Protein AF-A0A2W2C0E3-F1 (afdb_monomer)

Solvent-accessible surface area (backbone atoms only — not comparable to full-atom values): 9451 Å² total; per-residue (Å²): 137,87,87,88,80,86,78,85,62,72,45,101,83,65,35,34,74,57,96,90,38,82,44,71,85,77,88,80,90,72,84,74,60,45,78,47,76,51,66,56,79,19,70,86,43,96,85,51,56,68,39,51,36,39,38,40,39,53,88,73,77,75,36,43,37,37,38,48,48,98,83,74,48,57,26,30,22,58,67,82,50,73,83,38,60,43,63,57,57,47,44,74,71,72,45,49,73,68,57,53,47,62,75,77,46,88,86,83,62,73,48,81,54,96,95,38,84,44,67,75,85,58,71,76,76,53,65,94,53,71,40,92,52,65,46,62,57,96,93,40,77,78,40,69,53,94

Organism: NCBI:txid2070366

Foldseek 3Di:
DDDDDDDFDADPVQWTQDPNDTDHDDDDDDDDFDKDKDWPCQPPDPVSDIKIKIWGGHPDDWIKIWIADPVRFIWIDINPDDIDGPVVVVVVVVDDPVNVCVVPDDDWDWDQDPNDTDTDDDPVVCVPPQACAFDDDPPDTPDHRD

Secondary structure (DSSP, 8-state):
-----PPPPPPTTS-EEETTEEE-PPPP--PPSEEEEEE-TT-SSTT-PPPEEEEEE-SSS--EEEEE-TTS-EEEEETT-S-EETHHHHHHTT--HHHHHHHH-----EEEETTEEEE---GGGGTTS--SS-EEETTEEEE---

pLDDT: mean 92.51, std 5.54, range [74.38, 98.12]

Structure (mmCIF, N/CA/C/O backbone):
data_AF-A0A2W2C0E3-F1
#
_entry.id   AF-A0A2W2C0E3-F1
#
loop_
_atom_site.group_PDB
_atom_site.id
_atom_site.type_symbol
_atom_site.label_atom_id
_atom_site.label_alt_id
_atom_site.label_comp_id
_atom_site.label_asym_id
_atom_site.label_entity_id
_atom_site.label_seq_id
_atom_site.pdbx_PDB_ins_code
_atom_site.Cartn_x
_atom_site.Cartn_y
_atom_site.Cartn_z
_atom_site.occupancy
_atom_site.B_iso_or_equiv
_atom_site.auth_seq_id
_atom_site.auth_comp_id
_atom_site.auth_asym_id
_atom_site.auth_atom_id
_atom_site.pdbx_PDB_model_num
ATOM 1 N N . GLU A 1 1 ? 6.233 16.367 -44.632 1.00 75.00 1 GLU A N 1
ATOM 2 C CA . GLU A 1 1 ? 6.357 15.297 -43.619 1.00 75.00 1 GLU A CA 1
ATOM 3 C C . GLU A 1 1 ? 7.205 15.799 -42.463 1.00 75.00 1 GLU A C 1
ATOM 5 O O . GLU A 1 1 ? 8.050 16.660 -42.686 1.00 75.00 1 GLU A O 1
ATOM 10 N N . VAL A 1 2 ? 6.949 15.328 -41.242 1.00 90.19 2 VAL A N 1
ATOM 11 C CA 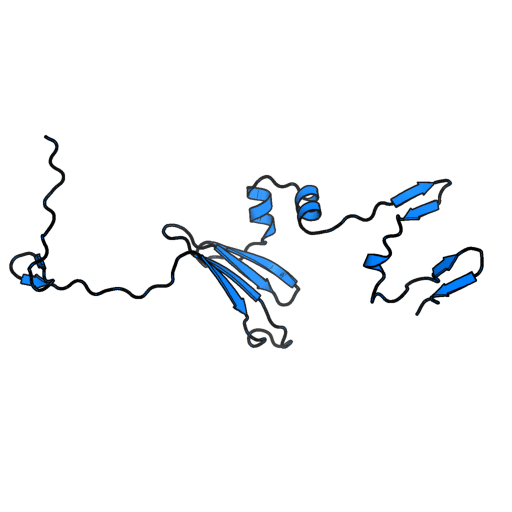. VAL A 1 2 ? 7.728 15.708 -40.054 1.00 90.19 2 VAL A CA 1
ATOM 12 C C . VAL A 1 2 ? 8.763 14.618 -39.793 1.00 90.19 2 VAL A C 1
ATOM 14 O O . VAL A 1 2 ? 8.398 13.463 -39.594 1.00 90.19 2 VAL A O 1
ATOM 17 N N . TYR A 1 3 ? 10.045 14.984 -39.806 1.00 94.44 3 TYR A N 1
ATOM 18 C CA . TYR A 1 3 ? 11.155 14.073 -39.523 1.00 94.44 3 TYR A CA 1
ATOM 19 C C . TYR A 1 3 ? 11.397 13.959 -38.010 1.00 94.44 3 TYR A C 1
ATOM 21 O O . TYR A 1 3 ? 11.528 14.976 -37.332 1.00 94.44 3 TYR A O 1
ATOM 29 N N . MET A 1 4 ? 11.471 12.726 -37.494 1.00 95.06 4 MET A N 1
ATOM 30 C CA . MET A 1 4 ? 11.638 12.417 -36.060 1.00 95.06 4 MET A CA 1
ATOM 31 C C . MET A 1 4 ? 12.983 11.745 -35.722 1.00 95.06 4 MET A C 1
ATOM 33 O O . MET A 1 4 ? 13.223 11.419 -34.561 1.00 95.06 4 MET A O 1
ATOM 37 N N . GLY A 1 5 ? 13.861 11.542 -36.710 1.00 94.44 5 GLY A N 1
ATOM 38 C CA . GLY A 1 5 ? 15.107 10.784 -36.556 1.00 94.44 5 GLY A CA 1
ATOM 39 C C . GLY A 1 5 ? 15.077 9.410 -37.231 1.00 94.44 5 GLY A C 1
ATOM 40 O O . GLY A 1 5 ? 14.052 8.983 -37.763 1.00 94.44 5 GLY A O 1
ATOM 41 N N . GLU A 1 6 ? 16.216 8.720 -37.184 1.00 93.25 6 GLU A N 1
ATOM 42 C CA . GLU A 1 6 ? 16.391 7.359 -37.700 1.00 93.25 6 GLU A CA 1
ATOM 43 C C . GLU A 1 6 ? 16.357 6.331 -36.562 1.00 93.25 6 GLU A C 1
ATOM 45 O O . GLU A 1 6 ? 16.939 6.539 -35.494 1.00 93.25 6 GLU A O 1
ATOM 50 N N . ILE A 1 7 ? 15.687 5.202 -36.797 1.00 95.12 7 ILE A N 1
ATOM 51 C CA . ILE A 1 7 ? 15.639 4.066 -35.871 1.00 95.12 7 ILE A CA 1
ATOM 52 C C . ILE A 1 7 ? 16.574 2.978 -36.417 1.00 95.12 7 ILE A C 1
ATOM 54 O O . ILE A 1 7 ? 16.330 2.496 -37.525 1.00 95.12 7 ILE A O 1
ATOM 58 N N . PRO A 1 8 ? 17.617 2.558 -35.672 1.00 94.75 8 PRO A N 1
ATOM 59 C CA . PRO A 1 8 ? 18.465 1.446 -36.083 1.00 94.75 8 PRO A CA 1
ATOM 60 C C . PRO A 1 8 ? 17.638 0.171 -36.259 1.00 94.75 8 PRO A C 1
ATOM 62 O O . PRO A 1 8 ? 16.922 -0.244 -35.345 1.00 94.75 8 PRO A O 1
ATOM 65 N N . LEU A 1 9 ? 17.748 -0.455 -37.427 1.00 96.00 9 LEU A N 1
ATOM 66 C CA . LEU A 1 9 ? 17.065 -1.711 -37.716 1.00 96.00 9 LEU A CA 1
ATOM 67 C C . LEU A 1 9 ? 17.884 -2.897 -37.201 1.00 96.00 9 LEU A C 1
ATOM 69 O O . LEU A 1 9 ? 19.116 -2.867 -37.191 1.00 96.00 9 LEU A O 1
ATOM 73 N N . MET A 1 10 ? 17.177 -3.933 -36.762 1.00 97.88 10 MET A N 1
ATOM 74 C CA . MET A 1 10 ? 17.780 -5.189 -36.329 1.00 97.88 10 MET A CA 1
ATOM 75 C C . MET A 1 10 ? 18.235 -5.990 -37.555 1.00 97.88 10 MET A C 1
ATOM 77 O O . MET A 1 10 ? 17.502 -6.073 -38.540 1.00 97.88 10 MET A O 1
ATOM 81 N N . THR A 1 11 ? 19.431 -6.574 -37.497 1.00 97.06 11 THR A N 1
ATOM 82 C CA . THR A 1 11 ? 19.912 -7.529 -38.508 1.00 97.06 11 THR A CA 1
ATOM 83 C C . THR A 1 11 ? 19.231 -8.893 -38.342 1.00 97.06 11 THR A C 1
ATOM 85 O O . THR A 1 11 ? 18.677 -9.190 -37.282 1.00 97.06 11 THR A O 1
ATOM 88 N N . ASP A 1 12 ? 19.349 -9.779 -39.333 1.00 97.06 12 ASP A N 1
ATOM 89 C CA . ASP A 1 12 ? 18.820 -11.155 -39.251 1.00 97.06 12 ASP A CA 1
ATOM 90 C C . ASP A 1 12 ? 19.408 -11.970 -38.079 1.00 97.06 12 ASP A C 1
ATOM 92 O O . ASP A 1 12 ? 18.815 -12.950 -37.631 1.00 97.06 12 ASP A O 1
ATOM 96 N N . ASN A 1 13 ? 20.555 -11.536 -37.544 1.00 95.25 13 ASN A N 1
ATOM 97 C CA . ASN A 1 13 ? 21.243 -12.165 -36.416 1.00 95.25 13 ASN A CA 1
ATOM 98 C C . ASN A 1 13 ? 20.887 -11.536 -35.054 1.00 95.25 13 ASN A C 1
ATOM 100 O O . ASN A 1 13 ? 21.480 -11.900 -34.039 1.00 95.25 13 ASN A O 1
ATOM 104 N N . GLY A 1 14 ? 19.964 -10.568 -35.004 1.00 95.88 14 GLY A N 1
ATOM 105 C CA . GLY A 1 14 ? 19.575 -9.902 -33.757 1.00 95.88 14 GLY A CA 1
ATOM 106 C C . GLY A 1 14 ? 20.580 -8.862 -33.241 1.00 95.88 14 GLY A C 1
ATOM 107 O O . GLY A 1 14 ? 20.534 -8.492 -32.065 1.00 95.88 14 GLY A O 1
ATOM 108 N N . THR A 1 15 ? 21.496 -8.393 -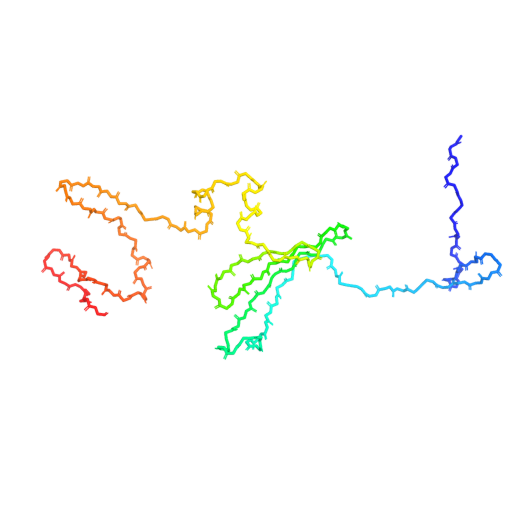34.095 1.00 97.19 15 THR A N 1
ATOM 109 C CA . THR A 1 15 ? 22.466 -7.329 -33.781 1.00 97.19 15 THR A CA 1
ATOM 110 C C . THR A 1 15 ? 21.996 -5.975 -34.327 1.00 97.19 15 THR A C 1
ATOM 112 O O . THR A 1 15 ? 21.100 -5.896 -35.167 1.00 97.19 15 THR A O 1
ATOM 115 N N . PHE A 1 16 ? 22.610 -4.891 -33.851 1.00 97.75 16 PHE A N 1
ATOM 116 C CA . PHE A 1 16 ? 22.420 -3.525 -34.347 1.00 97.75 16 PHE A CA 1
ATOM 117 C C . PHE A 1 16 ? 23.777 -2.902 -34.676 1.00 97.75 16 PHE A C 1
ATOM 119 O O . PHE A 1 16 ? 24.711 -3.025 -33.883 1.00 97.75 16 PHE A O 1
ATOM 126 N N . VAL A 1 17 ? 23.895 -2.183 -35.795 1.00 96.50 17 VAL A N 1
ATOM 127 C CA . VAL A 1 17 ? 25.126 -1.455 -36.151 1.00 96.50 17 VAL A CA 1
ATOM 128 C C . VAL A 1 17 ? 25.040 -0.022 -35.631 1.00 96.50 17 VAL A C 1
ATOM 130 O O . VAL A 1 17 ? 24.247 0.775 -36.122 1.00 96.50 17 VAL A O 1
ATOM 133 N N . ILE A 1 18 ? 25.873 0.322 -34.647 1.00 96.69 18 ILE A N 1
ATOM 134 C CA . ILE A 1 18 ? 25.938 1.663 -34.048 1.00 96.69 18 ILE A CA 1
ATOM 135 C C . ILE A 1 18 ? 27.349 2.213 -34.249 1.00 96.69 18 ILE A C 1
ATOM 137 O O . ILE A 1 18 ? 28.309 1.663 -33.710 1.00 96.69 18 ILE A O 1
ATOM 141 N N . ASN A 1 19 ? 27.480 3.297 -35.020 1.00 95.00 19 ASN A N 1
ATOM 142 C CA . ASN A 1 19 ? 28.768 3.917 -35.369 1.00 95.00 19 ASN A CA 1
ATOM 143 C C . ASN A 1 19 ? 29.785 2.910 -35.949 1.00 95.00 19 ASN A C 1
ATOM 145 O O . ASN A 1 19 ? 30.948 2.888 -35.554 1.00 95.00 19 ASN A O 1
ATOM 149 N N . GLY A 1 20 ? 29.329 2.033 -36.849 1.00 95.25 20 GLY A N 1
ATOM 150 C CA . GLY A 1 20 ? 30.177 1.039 -37.519 1.00 95.25 20 GLY A CA 1
ATOM 151 C C . GLY A 1 20 ? 30.560 -0.180 -36.672 1.00 95.25 20 GLY A C 1
ATOM 152 O O . GLY A 1 20 ? 31.352 -0.996 -37.126 1.00 95.25 20 GLY A O 1
ATOM 153 N N . THR A 1 21 ? 30.016 -0.326 -35.458 1.00 96.62 21 THR A N 1
ATOM 154 C CA . THR A 1 21 ? 30.258 -1.489 -34.587 1.00 96.62 21 THR A CA 1
ATOM 155 C C . THR A 1 21 ? 28.954 -2.224 -34.293 1.00 96.62 21 THR A C 1
ATOM 157 O O . THR A 1 21 ? 27.946 -1.589 -33.975 1.00 96.62 21 THR A O 1
ATOM 160 N N . GLU A 1 22 ? 28.972 -3.555 -34.348 1.00 97.50 22 GLU A N 1
ATOM 161 C CA . GLU A 1 22 ? 27.828 -4.378 -33.953 1.00 97.50 22 GLU A CA 1
ATOM 162 C C . GLU A 1 22 ? 27.624 -4.381 -32.436 1.00 97.50 22 GLU A C 1
ATOM 164 O O . GLU A 1 22 ? 28.561 -4.504 -31.644 1.00 97.50 22 GLU A O 1
ATOM 169 N N . ARG A 1 23 ? 26.367 -4.252 -32.023 1.00 97.31 23 ARG A N 1
ATOM 170 C CA . ARG A 1 23 ? 25.932 -4.286 -30.630 1.00 97.31 23 ARG A CA 1
ATOM 171 C C . ARG A 1 23 ? 24.740 -5.216 -30.480 1.00 97.31 23 ARG A C 1
ATOM 173 O O . ARG A 1 23 ? 23.909 -5.327 -31.376 1.00 97.31 23 ARG A O 1
ATOM 180 N N . VAL A 1 24 ? 24.637 -5.840 -29.312 1.00 97.19 24 VAL A N 1
ATOM 181 C CA . VAL A 1 24 ? 23.507 -6.691 -28.927 1.00 97.19 24 VAL A CA 1
ATOM 182 C C . VAL A 1 24 ? 22.805 -6.059 -27.735 1.00 97.19 24 VAL A C 1
ATOM 184 O O . VAL A 1 24 ? 23.455 -5.611 -26.789 1.00 97.19 24 VAL A O 1
ATOM 187 N N . ILE A 1 25 ? 21.474 -6.030 -27.778 1.00 96.06 25 ILE A N 1
ATOM 188 C CA . ILE A 1 25 ? 20.647 -5.646 -26.635 1.00 96.06 25 ILE A CA 1
ATOM 189 C C . ILE A 1 25 ? 20.281 -6.921 -25.880 1.00 96.06 25 ILE A C 1
ATOM 191 O O . ILE A 1 25 ? 19.667 -7.828 -26.435 1.00 96.06 25 ILE A O 1
ATOM 195 N N . VAL A 1 26 ? 20.658 -6.990 -24.606 1.00 96.94 26 VAL A N 1
ATOM 196 C CA . VAL A 1 26 ? 20.315 -8.119 -23.735 1.00 96.94 26 VAL A CA 1
ATOM 197 C C . VAL A 1 26 ? 18.977 -7.883 -23.042 1.00 96.94 26 VAL A C 1
ATOM 199 O O . VAL A 1 26 ? 18.641 -6.756 -22.673 1.00 96.94 26 VAL A O 1
ATOM 202 N N . SER A 1 27 ? 18.218 -8.959 -22.836 1.00 95.81 27 SER A N 1
ATOM 203 C CA . SER A 1 27 ? 16.974 -8.895 -22.066 1.00 95.81 27 SER A CA 1
ATOM 204 C C . SER A 1 27 ? 17.274 -8.616 -20.594 1.00 95.81 27 SER A C 1
ATOM 206 O O . SER A 1 27 ? 18.091 -9.298 -19.976 1.00 95.81 27 SER A O 1
ATOM 208 N N . GLN A 1 28 ? 16.593 -7.627 -20.019 1.00 94.88 28 GLN A N 1
ATOM 209 C CA . GLN A 1 28 ? 16.690 -7.322 -18.596 1.00 94.88 28 GLN A CA 1
ATOM 210 C C . GLN A 1 28 ? 15.653 -8.127 -17.810 1.00 94.88 28 GLN A C 1
ATOM 212 O O . GLN A 1 28 ? 14.459 -8.048 -18.091 1.00 94.88 28 GLN A O 1
ATOM 217 N N . LEU A 1 29 ? 16.092 -8.831 -16.766 1.00 95.25 29 LEU A N 1
ATOM 218 C CA . LEU A 1 29 ? 15.184 -9.393 -15.769 1.00 95.25 29 LEU A CA 1
ATOM 219 C C . LEU A 1 29 ? 14.929 -8.352 -14.673 1.00 95.25 29 LEU A C 1
ATOM 221 O O . LEU A 1 29 ? 15.841 -7.974 -13.936 1.00 95.25 29 LEU A O 1
ATOM 225 N N . HIS A 1 30 ? 13.688 -7.892 -14.555 1.00 92.81 30 HIS A N 1
ATOM 226 C CA . HIS A 1 30 ? 13.262 -6.971 -13.505 1.00 92.81 30 HIS A CA 1
ATOM 227 C C . HIS A 1 30 ? 11.949 -7.439 -12.869 1.00 92.81 30 HIS A C 1
ATOM 229 O O . HIS A 1 30 ? 11.244 -8.290 -13.409 1.00 92.81 30 HIS A O 1
ATOM 235 N N . 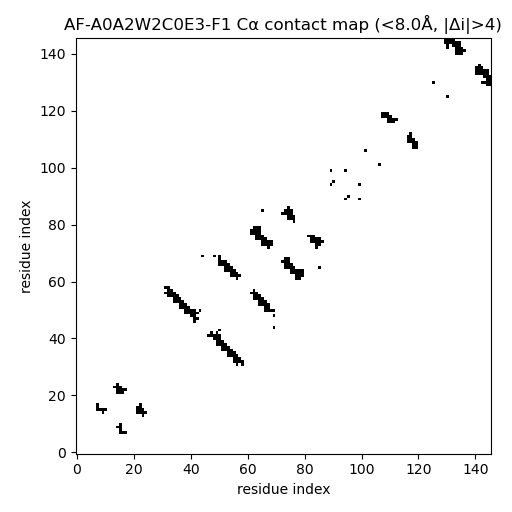ARG A 1 31 ? 11.613 -6.887 -11.697 1.00 88.38 31 ARG A N 1
ATOM 236 C CA . ARG A 1 31 ? 10.319 -7.163 -11.054 1.00 88.38 31 ARG A CA 1
ATOM 237 C C . ARG A 1 31 ? 9.191 -6.579 -11.898 1.00 88.38 31 ARG A C 1
ATOM 239 O O . ARG A 1 31 ? 9.320 -5.455 -12.391 1.00 88.38 31 ARG A O 1
ATOM 246 N N . SER A 1 32 ? 8.100 -7.323 -12.042 1.00 95.12 32 SER A N 1
ATOM 247 C CA . SER A 1 32 ? 6.891 -6.805 -12.672 1.00 95.12 32 SER A CA 1
ATOM 248 C C . SER A 1 32 ? 6.287 -5.675 -11.826 1.00 95.12 32 SER A C 1
ATOM 250 O O . SER A 1 32 ? 6.413 -5.686 -10.597 1.00 95.12 32 SER A O 1
ATOM 252 N N . PRO A 1 33 ? 5.625 -4.696 -12.458 1.00 97.69 33 PRO A N 1
ATOM 253 C CA . PRO A 1 33 ? 4.753 -3.774 -11.746 1.00 97.69 33 PRO A CA 1
ATOM 254 C C . PRO A 1 33 ? 3.638 -4.531 -11.018 1.00 97.69 33 PRO A C 1
ATOM 256 O O . PRO A 1 33 ?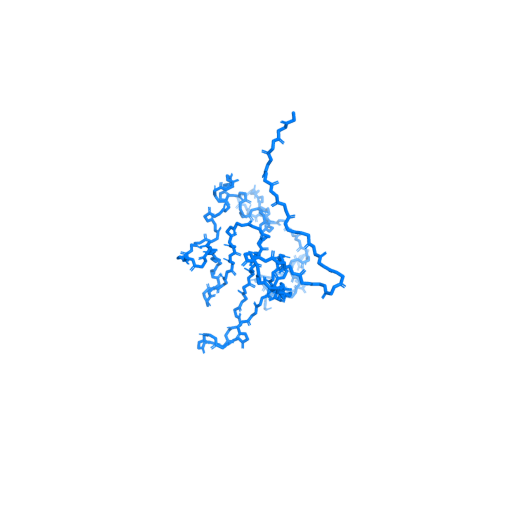 3.142 -5.540 -11.521 1.00 97.69 33 PRO A O 1
ATOM 259 N N . GLY A 1 34 ? 3.231 -4.039 -9.852 1.00 97.31 34 GLY A N 1
ATOM 260 C CA . GLY A 1 34 ? 2.185 -4.669 -9.052 1.00 97.31 34 GLY A CA 1
ATOM 261 C C . GLY A 1 34 ? 2.295 -4.376 -7.562 1.00 97.31 34 GLY A C 1
ATOM 262 O O . GLY A 1 34 ? 3.075 -3.521 -7.134 1.00 97.31 34 GLY A O 1
ATOM 263 N N . VAL A 1 35 ? 1.497 -5.105 -6.783 1.00 97.94 35 VAL A N 1
ATOM 264 C CA . VAL A 1 35 ? 1.491 -5.048 -5.318 1.00 97.94 35 VAL A CA 1
ATOM 265 C C . VAL A 1 35 ? 2.107 -6.330 -4.773 1.00 97.94 35 VAL A C 1
ATOM 267 O O . VAL A 1 35 ? 1.684 -7.428 -5.127 1.00 97.94 35 VAL A O 1
ATOM 270 N N . PHE A 1 36 ? 3.107 -6.182 -3.913 1.00 97.44 36 PHE A N 1
ATOM 271 C CA . PHE A 1 36 ? 3.822 -7.285 -3.284 1.00 97.44 36 PHE A CA 1
ATOM 272 C C . PHE A 1 36 ? 3.660 -7.198 -1.775 1.00 97.44 36 PHE A C 1
ATOM 274 O O . PHE A 1 36 ? 3.846 -6.124 -1.210 1.00 97.44 36 PHE A O 1
ATOM 281 N N . PHE A 1 37 ? 3.371 -8.324 -1.134 1.00 97.25 37 PHE A N 1
ATOM 282 C CA . PHE A 1 37 ? 3.335 -8.444 0.319 1.00 97.25 37 PHE A CA 1
ATOM 283 C C . PHE A 1 37 ? 4.512 -9.302 0.772 1.00 97.25 37 PHE A C 1
ATOM 285 O O . PHE A 1 37 ? 4.803 -10.323 0.149 1.00 97.25 37 PHE A O 1
ATOM 292 N N . ASP A 1 38 ? 5.188 -8.885 1.836 1.00 94.94 38 ASP A N 1
ATOM 293 C CA . ASP A 1 38 ? 6.321 -9.616 2.403 1.00 94.94 38 ASP A CA 1
ATOM 294 C C . ASP A 1 38 ? 6.277 -9.565 3.934 1.00 94.94 38 ASP A C 1
ATOM 296 O O . ASP A 1 38 ? 5.580 -8.734 4.528 1.00 94.94 38 ASP A O 1
ATOM 300 N N . SER A 1 39 ? 7.022 -10.457 4.580 1.00 94.00 39 SER A N 1
ATOM 301 C CA . SER A 1 39 ? 7.185 -10.460 6.027 1.00 94.00 39 SER A CA 1
ATOM 302 C C . SER A 1 39 ? 8.635 -10.669 6.425 1.00 94.00 39 SER A C 1
ATOM 304 O O . SER A 1 39 ? 9.400 -11.396 5.790 1.00 94.00 39 SER A O 1
ATOM 306 N N . ASP A 1 40 ? 9.022 -10.055 7.535 1.00 92.19 40 ASP A N 1
ATOM 307 C CA . ASP A 1 40 ? 10.377 -10.193 8.061 1.00 92.19 40 ASP A CA 1
ATOM 308 C C . ASP A 1 40 ? 10.629 -11.536 8.772 1.00 92.19 40 ASP A C 1
ATOM 310 O O . ASP A 1 40 ? 11.732 -11.791 9.265 1.00 92.19 40 ASP A O 1
ATOM 314 N N . LYS A 1 41 ? 9.602 -12.395 8.840 1.00 90.62 41 LYS A N 1
ATOM 315 C CA . LYS A 1 41 ? 9.600 -13.683 9.547 1.00 90.62 41 LYS A CA 1
ATOM 316 C C . LYS A 1 41 ? 10.041 -13.557 11.015 1.00 90.62 41 LYS A C 1
ATOM 318 O O . LYS A 1 41 ? 10.673 -14.472 11.539 1.00 90.62 41 LYS A O 1
ATOM 323 N N . GLY A 1 42 ? 9.747 -12.420 11.653 1.00 86.62 42 GLY A N 1
ATOM 324 C CA . GLY A 1 42 ? 10.063 -12.139 13.055 1.00 86.62 42 GLY A CA 1
ATOM 325 C C . GLY A 1 42 ? 11.543 -11.872 13.332 1.00 86.62 42 GLY A C 1
ATOM 326 O O . GLY A 1 42 ? 11.966 -11.920 14.483 1.00 86.62 42 GLY A O 1
ATOM 327 N N . LYS A 1 43 ? 12.352 -11.622 12.294 1.00 86.62 43 LYS A N 1
ATOM 328 C CA . LYS A 1 43 ? 13.808 -11.462 12.428 1.00 86.62 43 LYS A CA 1
ATOM 329 C C . LYS A 1 43 ? 14.251 -10.040 12.765 1.00 86.62 43 LYS A C 1
ATOM 331 O O . LYS A 1 43 ? 15.380 -9.867 13.215 1.00 86.62 43 LYS A O 1
ATOM 336 N N . THR A 1 44 ? 13.421 -9.025 12.524 1.00 84.25 44 THR A N 1
ATOM 337 C CA . THR A 1 44 ? 13.858 -7.619 12.628 1.00 84.25 44 THR A CA 1
ATOM 338 C C . THR A 1 44 ? 13.704 -7.056 14.035 1.00 84.25 44 THR A C 1
ATOM 340 O O . THR A 1 44 ? 14.412 -6.120 14.399 1.00 84.25 44 THR A O 1
ATOM 343 N N . HIS A 1 45 ? 12.792 -7.601 14.842 1.00 87.19 45 HIS A N 1
ATOM 344 C CA . HIS A 1 45 ? 12.504 -7.091 16.179 1.00 87.19 45 HIS A CA 1
ATOM 345 C C . HIS A 1 45 ? 12.718 -8.160 17.254 1.00 87.19 45 HIS A C 1
ATOM 347 O O . HIS A 1 45 ? 12.332 -9.313 17.086 1.00 87.19 45 HIS A O 1
ATOM 353 N N . SER A 1 46 ? 13.286 -7.763 18.395 1.00 87.50 46 SER A N 1
ATOM 354 C CA . SER A 1 46 ? 13.647 -8.670 19.495 1.00 87.50 46 SER A CA 1
ATOM 355 C C . SER A 1 46 ? 12.455 -9.383 20.135 1.00 87.50 46 SER A C 1
ATOM 357 O O . SER A 1 46 ? 12.634 -10.429 20.748 1.00 87.50 46 SER A O 1
ATOM 359 N N . SER A 1 47 ? 11.235 -8.860 19.972 1.00 88.00 47 SER A N 1
ATOM 360 C CA . SER A 1 47 ? 10.017 -9.528 20.445 1.00 88.00 47 SER A CA 1
ATOM 361 C C . SER A 1 47 ? 9.636 -10.770 19.630 1.00 88.00 47 SER A C 1
ATOM 363 O O . SER A 1 47 ? 8.660 -11.426 19.976 1.00 88.00 47 SER A O 1
ATOM 365 N N . GLY A 1 48 ? 10.318 -11.048 18.509 1.00 87.50 48 GLY A N 1
ATOM 366 C CA . GLY A 1 48 ? 9.977 -12.147 17.596 1.00 87.50 48 GLY A CA 1
ATOM 367 C C . GLY A 1 48 ? 8.674 -11.935 16.817 1.00 87.50 48 GLY A C 1
ATOM 368 O O . GLY A 1 48 ? 8.215 -12.832 16.112 1.00 87.50 48 GLY A O 1
ATOM 369 N N . LYS A 1 49 ? 8.064 -10.750 16.933 1.00 91.31 49 LYS A N 1
ATOM 370 C CA . LYS A 1 49 ? 6.826 -10.404 16.236 1.00 91.31 49 LYS A CA 1
ATOM 371 C C . LYS A 1 49 ? 7.082 -10.303 14.738 1.00 91.31 49 LYS A C 1
ATOM 373 O O . LYS A 1 49 ? 7.971 -9.570 14.315 1.00 91.31 49 LYS A O 1
ATOM 378 N N . VAL A 1 50 ? 6.268 -11.005 13.956 1.00 93.50 50 VAL A N 1
ATOM 379 C CA . VAL A 1 50 ? 6.310 -10.939 12.494 1.00 93.50 50 VAL A CA 1
ATOM 380 C C . VAL A 1 50 ? 5.758 -9.593 12.035 1.00 93.50 50 VAL A C 1
ATOM 382 O O . VAL A 1 50 ? 4.616 -9.250 12.341 1.00 93.50 50 VAL A O 1
ATOM 385 N N . LEU A 1 51 ? 6.566 -8.842 11.293 1.00 94.94 51 LEU A N 1
ATOM 386 C CA . LEU A 1 51 ? 6.180 -7.572 10.694 1.00 94.94 51 LEU A CA 1
ATOM 387 C C . LEU A 1 51 ? 5.914 -7.765 9.207 1.00 94.94 51 LEU A C 1
ATOM 389 O O . LEU A 1 51 ? 6.751 -8.299 8.475 1.00 94.94 51 LEU A O 1
ATOM 393 N N . TYR A 1 52 ? 4.749 -7.298 8.773 1.00 95.69 52 TYR A N 1
ATOM 394 C CA . TYR A 1 52 ? 4.330 -7.328 7.379 1.00 95.69 52 TYR A CA 1
ATOM 395 C C . TYR A 1 52 ? 4.599 -5.988 6.698 1.00 95.69 52 TYR A C 1
ATOM 397 O O . TYR A 1 52 ? 4.514 -4.918 7.313 1.00 95.69 52 TYR A O 1
ATOM 405 N N . ASN A 1 53 ? 4.891 -6.052 5.404 1.00 96.12 53 ASN A N 1
ATOM 406 C CA . ASN A 1 53 ? 4.966 -4.891 4.534 1.00 96.12 53 ASN A CA 1
ATOM 407 C C . ASN A 1 53 ? 4.189 -5.135 3.234 1.00 96.12 53 ASN A C 1
ATOM 409 O O . ASN A 1 53 ? 3.958 -6.277 2.832 1.00 96.12 53 ASN A O 1
ATOM 413 N N . ALA A 1 54 ? 3.791 -4.043 2.589 1.00 97.88 54 ALA A N 1
ATOM 414 C CA . ALA A 1 54 ? 3.210 -4.048 1.257 1.00 97.88 54 ALA A CA 1
ATOM 415 C C . ALA A 1 54 ? 3.939 -3.025 0.383 1.00 97.88 54 ALA A C 1
ATOM 417 O O . ALA A 1 54 ? 4.150 -1.888 0.796 1.00 97.88 54 ALA A O 1
ATOM 418 N N . ARG A 1 55 ? 4.315 -3.403 -0.836 1.00 97.50 55 ARG A N 1
ATOM 419 C CA . ARG A 1 55 ? 5.027 -2.544 -1.786 1.00 97.50 55 ARG A CA 1
ATOM 420 C C . ARG A 1 55 ? 4.261 -2.450 -3.091 1.00 97.50 55 ARG A C 1
ATOM 422 O O . ARG A 1 55 ? 4.007 -3.466 -3.732 1.00 97.50 55 ARG A O 1
ATOM 429 N N . ILE A 1 56 ? 3.988 -1.225 -3.517 1.00 97.75 56 ILE A N 1
ATOM 430 C CA . ILE A 1 56 ? 3.405 -0.904 -4.816 1.00 97.75 56 ILE A 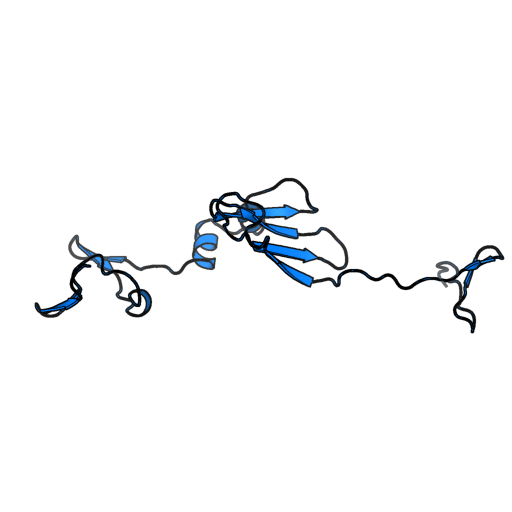CA 1
ATOM 431 C C . ILE A 1 56 ? 4.532 -0.458 -5.751 1.00 97.75 56 ILE A C 1
ATOM 433 O O . ILE A 1 56 ? 5.169 0.575 -5.532 1.00 97.75 56 ILE A O 1
ATOM 437 N N . ILE A 1 57 ? 4.778 -1.256 -6.791 1.00 97.25 57 ILE A N 1
ATOM 438 C CA . ILE A 1 57 ? 5.766 -0.993 -7.842 1.00 97.25 57 ILE A CA 1
ATOM 439 C C . ILE A 1 57 ? 5.014 -0.531 -9.096 1.00 97.25 57 ILE A C 1
ATOM 441 O O . ILE A 1 57 ? 4.358 -1.359 -9.735 1.00 97.25 57 ILE A O 1
ATOM 445 N N . PRO A 1 58 ? 5.079 0.755 -9.479 1.00 97.19 58 PRO A N 1
ATOM 446 C CA . PRO A 1 58 ? 4.510 1.208 -10.742 1.00 97.19 58 PRO A CA 1
ATOM 447 C C . PRO A 1 58 ? 5.427 0.850 -11.920 1.00 97.19 58 PRO A C 1
ATOM 449 O O . PRO A 1 58 ? 6.627 0.635 -11.755 1.00 97.19 58 PRO A O 1
ATOM 452 N N . TYR A 1 59 ? 4.879 0.854 -13.139 1.00 95.88 59 TYR A N 1
ATOM 453 C CA . TYR A 1 59 ? 5.692 0.714 -14.355 1.00 95.88 59 TYR A CA 1
ATOM 454 C C . TYR A 1 59 ? 6.613 1.926 -14.575 1.00 95.88 59 TYR A C 1
ATOM 456 O O . TYR A 1 59 ? 7.764 1.781 -14.979 1.00 95.88 59 TYR A O 1
ATOM 464 N N . ARG A 1 60 ? 6.114 3.130 -14.273 1.00 95.06 60 ARG A N 1
ATOM 465 C CA . ARG A 1 60 ? 6.879 4.382 -14.228 1.00 95.06 60 ARG A CA 1
ATOM 466 C C . ARG A 1 60 ? 6.380 5.230 -13.064 1.00 95.06 60 ARG A C 1
ATOM 468 O O . ARG A 1 60 ? 5.176 5.288 -12.835 1.00 95.06 60 ARG A O 1
ATOM 475 N N . GLY A 1 61 ? 7.292 5.910 -12.378 1.00 95.50 61 GLY A N 1
ATOM 476 C CA . GLY A 1 61 ? 6.973 6.817 -11.275 1.00 95.50 61 GLY A CA 1
ATOM 477 C C . GLY A 1 61 ? 7.445 6.315 -9.912 1.00 95.50 61 GLY A C 1
ATOM 478 O O . GLY A 1 61 ? 8.240 5.377 -9.820 1.00 95.50 61 GLY A O 1
ATOM 479 N N . SER A 1 62 ? 6.963 6.983 -8.865 1.00 96.00 62 SER A N 1
ATOM 480 C CA . SER A 1 62 ? 7.400 6.763 -7.488 1.00 96.00 62 SER A CA 1
ATOM 481 C C . SER A 1 62 ? 6.847 5.480 -6.878 1.00 96.00 62 SER A C 1
ATOM 483 O O . SER A 1 62 ? 5.685 5.127 -7.071 1.00 96.00 62 SER A O 1
ATOM 485 N N . TRP A 1 63 ? 7.677 4.802 -6.093 1.00 96.44 63 TRP A N 1
ATOM 486 C CA . TRP A 1 63 ? 7.291 3.595 -5.366 1.00 96.44 63 TRP A CA 1
ATOM 487 C C . TRP A 1 63 ? 6.601 3.964 -4.056 1.00 96.44 63 TRP A C 1
ATOM 489 O O . TRP A 1 63 ? 7.000 4.928 -3.395 1.00 96.44 63 TRP A O 1
ATOM 499 N N . LEU A 1 64 ? 5.613 3.161 -3.656 1.00 97.44 64 LEU A N 1
ATOM 500 C CA . LEU A 1 64 ? 4.892 3.333 -2.397 1.00 97.44 64 LEU A CA 1
ATOM 501 C C . LEU A 1 64 ? 5.040 2.085 -1.525 1.00 97.44 64 LEU A C 1
ATOM 503 O O . LEU A 1 64 ? 4.652 0.993 -1.931 1.00 97.44 64 LEU A O 1
ATOM 507 N N . ASP A 1 65 ? 5.595 2.256 -0.330 1.00 97.62 65 ASP A N 1
ATOM 508 C CA . ASP A 1 65 ? 5.844 1.178 0.627 1.00 97.62 65 ASP A CA 1
ATOM 509 C C . ASP A 1 65 ? 5.015 1.394 1.895 1.00 97.62 65 ASP A C 1
ATOM 511 O O . ASP A 1 65 ? 5.142 2.446 2.515 1.00 97.62 65 ASP A O 1
ATOM 515 N N . PHE A 1 66 ? 4.239 0.400 2.320 1.00 97.94 66 PHE A N 1
ATOM 516 C CA . PHE A 1 66 ? 3.556 0.344 3.611 1.00 97.94 66 PHE A CA 1
ATOM 517 C C . PHE A 1 66 ? 4.258 -0.647 4.539 1.00 97.94 66 PHE A C 1
ATOM 519 O O . PHE A 1 66 ? 4.592 -1.755 4.125 1.00 97.94 66 PHE A O 1
ATOM 526 N N . GLU A 1 67 ? 4.466 -0.272 5.798 1.00 96.12 67 GLU A N 1
ATOM 527 C CA . GLU A 1 67 ? 5.134 -1.116 6.793 1.00 96.12 67 GLU A CA 1
ATOM 528 C C . GLU A 1 67 ? 4.474 -0.983 8.169 1.00 96.12 67 GLU A C 1
ATOM 530 O O . GLU A 1 67 ? 4.172 0.129 8.617 1.00 96.12 67 GLU A O 1
ATOM 535 N N . PHE A 1 68 ? 4.298 -2.114 8.853 1.00 95.75 68 PHE A N 1
ATOM 536 C CA . PHE A 1 68 ? 3.993 -2.123 10.281 1.00 95.75 68 PHE A CA 1
ATOM 537 C C . PHE A 1 68 ? 5.266 -1.957 11.106 1.00 95.75 68 PHE A C 1
ATOM 539 O O . PHE A 1 68 ? 6.336 -2.455 10.749 1.00 95.75 68 PHE A O 1
ATOM 546 N N . ASP A 1 69 ? 5.151 -1.256 12.230 1.00 92.69 69 ASP A N 1
ATOM 547 C CA . ASP A 1 69 ? 6.176 -1.257 13.266 1.00 92.69 69 ASP A CA 1
ATOM 548 C C . ASP A 1 69 ? 5.856 -2.276 14.382 1.00 92.69 69 ASP A C 1
ATOM 550 O O . ASP A 1 69 ? 4.753 -2.822 14.448 1.00 92.69 69 ASP A O 1
ATOM 554 N N . PRO A 1 70 ? 6.805 -2.546 15.295 1.00 92.50 70 PRO A N 1
ATOM 555 C CA . PRO A 1 70 ? 6.576 -3.449 16.424 1.00 92.50 70 PRO A CA 1
ATOM 556 C C . PRO A 1 70 ? 5.422 -3.046 17.351 1.00 92.50 70 PRO A C 1
ATOM 558 O O . PRO A 1 70 ? 4.879 -3.902 18.050 1.00 92.50 70 PRO A O 1
ATOM 561 N N . LYS A 1 71 ? 5.049 -1.762 17.349 1.00 93.25 71 LYS A N 1
ATOM 562 C CA . LYS A 1 71 ? 3.997 -1.162 18.173 1.00 93.25 71 LYS A CA 1
ATOM 563 C C . LYS A 1 71 ? 2.637 -1.117 17.455 1.00 93.25 71 LYS A C 1
ATOM 565 O O . LYS A 1 71 ? 1.778 -0.351 17.876 1.00 93.25 71 LYS A O 1
ATOM 570 N N . ASP A 1 72 ? 2.463 -1.891 16.382 1.00 93.44 72 ASP A N 1
ATOM 571 C CA . ASP A 1 72 ? 1.233 -1.973 15.575 1.00 93.44 72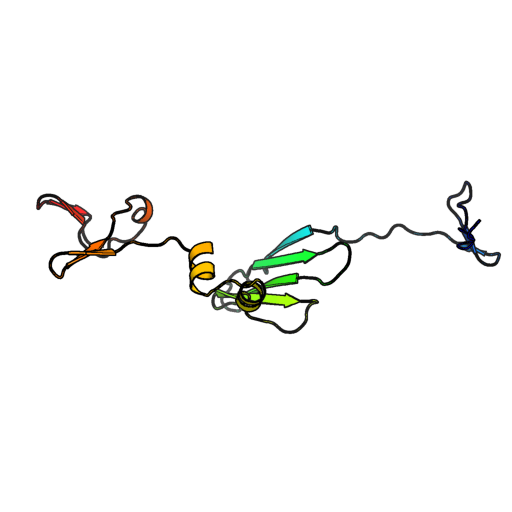 ASP A CA 1
ATOM 572 C C . ASP A 1 72 ? 0.827 -0.682 14.857 1.00 93.44 72 ASP A C 1
ATOM 574 O O . ASP A 1 72 ? -0.304 -0.538 14.397 1.00 93.44 72 ASP A O 1
ATOM 578 N N . ASN A 1 73 ? 1.757 0.254 14.680 1.00 95.81 73 ASN A N 1
ATOM 579 C CA . ASN A 1 73 ? 1.494 1.454 13.901 1.00 95.81 73 ASN A CA 1
ATOM 580 C C . ASN A 1 73 ? 1.808 1.200 12.426 1.00 95.81 73 ASN A C 1
ATOM 582 O O . ASN A 1 73 ? 2.879 0.690 12.078 1.00 95.81 73 ASN A O 1
ATOM 586 N N . LEU A 1 74 ? 0.889 1.617 11.555 1.00 97.31 74 LEU A N 1
ATOM 587 C CA . LEU A 1 74 ? 1.051 1.539 10.108 1.00 97.31 74 LEU A CA 1
ATOM 588 C C . LEU A 1 74 ? 1.669 2.823 9.551 1.00 97.31 74 LEU A C 1
ATOM 590 O O . LEU A 1 74 ? 1.196 3.941 9.785 1.00 97.31 74 LEU A O 1
ATOM 594 N N . PHE A 1 75 ? 2.703 2.652 8.739 1.00 97.81 75 PHE A N 1
ATOM 595 C CA . PHE A 1 75 ? 3.422 3.751 8.119 1.00 97.81 75 PHE A CA 1
ATOM 596 C C . PHE A 1 75 ? 3.596 3.553 6.627 1.00 97.81 75 PHE A C 1
ATOM 598 O O . PHE A 1 75 ? 3.442 2.455 6.104 1.00 97.81 75 PHE A O 1
ATOM 605 N N . VAL A 1 76 ? 3.966 4.645 5.968 1.00 97.94 76 VAL A N 1
ATOM 606 C CA . VAL A 1 76 ? 4.222 4.710 4.542 1.00 97.94 76 VAL A CA 1
ATOM 607 C C . VAL A 1 76 ? 5.554 5.392 4.230 1.00 97.94 76 VAL A C 1
ATOM 609 O O . VAL A 1 76 ? 6.009 6.282 4.958 1.00 97.94 76 VAL A O 1
ATOM 612 N N . ARG A 1 77 ? 6.182 4.983 3.126 1.00 97.44 77 ARG A N 1
ATOM 613 C CA . ARG A 1 77 ? 7.345 5.631 2.511 1.00 97.44 77 ARG A CA 1
ATOM 614 C C . ARG A 1 77 ? 7.093 5.812 1.021 1.00 97.44 77 ARG A C 1
ATOM 616 O O . ARG A 1 77 ? 6.564 4.922 0.363 1.00 97.44 77 ARG A O 1
ATOM 623 N N . ILE A 1 78 ? 7.535 6.948 0.496 1.00 97.31 78 ILE A N 1
ATOM 624 C CA . ILE A 1 78 ? 7.558 7.230 -0.941 1.00 97.31 78 ILE A CA 1
ATOM 625 C C . ILE A 1 78 ? 9.022 7.212 -1.372 1.00 97.31 78 ILE A C 1
ATOM 627 O O . ILE A 1 78 ? 9.850 7.871 -0.737 1.00 97.31 78 ILE A O 1
ATOM 631 N N . ASP A 1 79 ? 9.355 6.425 -2.394 1.00 95.69 79 ASP A N 1
ATOM 632 C CA . ASP A 1 79 ? 10.721 6.272 -2.923 1.00 95.69 79 ASP A CA 1
ATOM 633 C C . ASP A 1 79 ? 11.770 5.943 -1.847 1.00 95.69 79 ASP A C 1
ATOM 635 O O . ASP A 1 79 ? 12.883 6.471 -1.848 1.00 95.69 79 ASP A O 1
ATOM 639 N N . ARG A 1 80 ? 11.399 5.087 -0.881 1.00 92.12 80 ARG A N 1
ATOM 640 C CA . ARG A 1 80 ? 12.247 4.675 0.257 1.00 92.12 80 ARG A CA 1
ATOM 641 C C . ARG A 1 80 ? 12.793 5.835 1.103 1.00 92.12 80 ARG A C 1
ATOM 643 O O . ARG A 1 80 ? 13.794 5.677 1.800 1.00 92.12 80 ARG A O 1
ATOM 650 N N . ARG A 1 81 ? 12.137 6.998 1.071 1.00 94.75 81 ARG A N 1
ATOM 651 C CA . ARG A 1 81 ? 12.480 8.154 1.911 1.00 94.75 81 ARG A CA 1
ATOM 652 C C . ARG A 1 81 ? 12.009 7.948 3.360 1.00 94.75 81 ARG A C 1
ATOM 654 O O . ARG A 1 81 ? 11.763 6.825 3.812 1.00 94.75 81 ARG A O 1
ATOM 661 N N . ARG A 1 82 ? 11.922 9.049 4.117 1.00 95.69 82 ARG A N 1
ATOM 662 C CA . ARG A 1 82 ? 11.493 9.043 5.520 1.00 95.69 82 ARG A CA 1
ATOM 663 C C . ARG A 1 82 ? 10.115 8.402 5.692 1.00 95.69 82 ARG A C 1
ATOM 665 O O . ARG A 1 82 ? 9.242 8.520 4.836 1.00 95.69 82 ARG A O 1
ATOM 672 N N . LYS A 1 83 ? 9.945 7.788 6.854 1.00 96.25 83 LYS A N 1
ATOM 673 C CA . LYS A 1 83 ? 8.712 7.167 7.317 1.00 96.25 83 LYS A CA 1
ATOM 674 C C . LYS A 1 83 ? 7.677 8.236 7.679 1.00 96.25 83 LYS A C 1
ATOM 676 O O . LYS A 1 83 ? 8.010 9.216 8.344 1.00 96.25 83 LYS A O 1
ATOM 681 N N . LEU A 1 84 ? 6.440 8.046 7.238 1.00 97.69 84 LEU A N 1
ATOM 682 C CA . LEU A 1 84 ? 5.293 8.906 7.528 1.00 97.69 84 LEU A CA 1
ATOM 683 C C . LEU A 1 84 ? 4.131 8.041 8.032 1.00 97.69 84 LEU A C 1
ATOM 685 O O . LEU A 1 84 ? 3.990 6.917 7.558 1.00 97.69 84 LEU A O 1
ATOM 689 N N . PRO A 1 85 ? 3.292 8.505 8.971 1.00 97.88 85 PRO A N 1
ATOM 690 C CA . PRO A 1 85 ? 2.062 7.793 9.314 1.00 97.88 85 PRO A CA 1
ATOM 691 C C . PRO A 1 85 ? 1.187 7.575 8.074 1.00 97.88 85 PRO A C 1
ATOM 693 O O . PRO A 1 85 ? 0.997 8.504 7.285 1.00 97.88 85 PRO A O 1
ATOM 696 N N . ALA A 1 86 ? 0.629 6.373 7.904 1.00 97.38 86 ALA A N 1
ATOM 697 C CA . ALA A 1 86 ? -0.183 6.047 6.725 1.00 97.38 86 ALA A CA 1
ATOM 698 C C . ALA A 1 86 ? -1.428 6.946 6.591 1.00 97.38 86 ALA A C 1
ATOM 700 O O . ALA A 1 86 ? -1.868 7.256 5.483 1.00 97.38 86 ALA A O 1
ATOM 701 N N . THR A 1 87 ? -1.937 7.459 7.714 1.00 97.38 87 THR A N 1
ATOM 702 C CA . THR A 1 87 ? -3.055 8.411 7.760 1.00 97.38 87 THR A CA 1
ATOM 703 C C . THR A 1 87 ? -2.779 9.718 7.017 1.00 97.38 87 THR A C 1
ATOM 705 O O . THR A 1 87 ? -3.728 10.356 6.570 1.00 97.38 87 THR A O 1
ATOM 708 N N . ILE A 1 88 ? -1.513 10.110 6.819 1.00 97.19 88 ILE A N 1
ATOM 709 C CA . ILE A 1 88 ? -1.168 11.304 6.031 1.00 97.19 88 ILE A CA 1
ATOM 710 C C . ILE A 1 88 ? -1.641 11.153 4.582 1.00 97.19 88 ILE A C 1
ATOM 712 O O . ILE A 1 88 ? -2.160 12.113 4.018 1.00 97.19 88 ILE A O 1
ATOM 716 N N . ILE A 1 89 ? -1.521 9.959 3.992 1.00 96.50 89 ILE A N 1
ATOM 717 C CA . ILE A 1 89 ? -1.997 9.714 2.624 1.00 96.50 89 ILE A CA 1
ATOM 718 C C . ILE A 1 89 ? -3.517 9.805 2.558 1.00 96.50 89 ILE A C 1
ATOM 720 O O . ILE A 1 89 ? -4.044 10.457 1.665 1.00 96.50 89 ILE A O 1
ATOM 724 N N . LEU A 1 90 ? -4.222 9.209 3.520 1.00 97.44 90 LEU A N 1
ATOM 725 C CA . LEU A 1 90 ? -5.686 9.250 3.551 1.00 97.44 90 LEU A CA 1
ATOM 726 C C . LEU A 1 90 ? -6.193 10.692 3.690 1.00 97.44 90 LEU A C 1
ATOM 728 O O . LEU A 1 90 ? -7.089 11.108 2.961 1.00 97.44 90 LEU A O 1
ATOM 732 N N . ARG A 1 91 ? -5.554 11.497 4.545 1.00 97.50 91 ARG A N 1
ATOM 733 C CA . ARG A 1 91 ? -5.863 12.930 4.658 1.00 97.50 91 ARG A CA 1
ATOM 734 C C . ARG A 1 91 ? -5.546 13.700 3.377 1.00 97.50 91 ARG A C 1
ATOM 736 O O . ARG A 1 91 ? -6.319 14.572 3.004 1.00 97.50 91 ARG A O 1
ATOM 743 N N . ALA A 1 92 ? -4.451 13.375 2.688 1.00 97.38 92 ALA A N 1
ATOM 744 C CA . ALA A 1 92 ? -4.113 13.982 1.398 1.00 97.38 92 ALA A CA 1
ATOM 745 C C . ALA A 1 92 ? -5.112 13.617 0.282 1.00 97.38 92 ALA A C 1
ATOM 747 O O . ALA A 1 92 ? -5.252 14.364 -0.680 1.00 97.38 92 ALA A O 1
ATOM 748 N N . LEU A 1 93 ? -5.832 12.501 0.430 1.00 97.00 93 LEU A N 1
ATOM 749 C CA . LEU A 1 93 ? -6.960 12.100 -0.416 1.00 97.00 93 LEU A CA 1
ATOM 750 C C . LEU A 1 93 ? -8.306 12.686 0.059 1.00 97.00 93 LEU A C 1
ATOM 752 O O . LEU A 1 93 ? -9.356 12.227 -0.378 1.00 97.00 93 LEU A O 1
ATOM 756 N N . ASN A 1 94 ? -8.279 13.700 0.931 1.00 97.75 94 ASN A N 1
ATOM 757 C CA . ASN A 1 94 ? -9.442 14.393 1.494 1.00 97.75 94 ASN A CA 1
ATOM 758 C C . ASN A 1 94 ? -10.364 13.538 2.380 1.00 97.75 94 ASN A C 1
ATOM 760 O O . ASN A 1 94 ? -11.538 13.868 2.531 1.00 97.75 94 ASN A O 1
ATOM 764 N N . TYR A 1 95 ? -9.844 12.491 3.026 1.00 98.12 95 TYR A N 1
ATOM 765 C CA . TYR A 1 95 ? -10.608 11.784 4.054 1.00 98.12 95 TYR A CA 1
ATOM 766 C C . TYR A 1 95 ? -10.551 12.505 5.408 1.00 98.12 95 TYR A C 1
ATOM 768 O O . TYR A 1 95 ? -9.476 12.873 5.901 1.00 98.12 95 TYR A O 1
ATOM 776 N N . THR A 1 96 ? -11.714 12.660 6.047 1.00 98.06 96 THR A N 1
ATOM 777 C CA . THR A 1 96 ? -11.816 13.102 7.446 1.00 98.06 96 THR A CA 1
ATOM 778 C C . THR A 1 96 ? -11.459 11.963 8.403 1.00 98.06 96 THR A C 1
ATOM 780 O O . THR A 1 96 ? -11.424 10.795 8.026 1.00 98.06 96 THR A O 1
ATOM 783 N N . THR A 1 97 ? -11.191 12.283 9.672 1.00 97.06 97 THR A N 1
ATOM 784 C CA . THR A 1 97 ? -10.899 11.251 10.684 1.00 97.06 97 THR A CA 1
ATOM 785 C C . THR A 1 97 ? -12.055 10.256 10.829 1.00 97.06 97 THR A C 1
ATOM 787 O O . THR A 1 97 ? -11.807 9.060 10.906 1.00 97.06 97 THR A O 1
ATOM 790 N N . GLU A 1 98 ? -13.298 10.742 10.827 1.00 96.88 98 GLU A N 1
ATOM 791 C CA . GLU A 1 98 ? -14.503 9.907 10.929 1.00 96.88 98 GLU A CA 1
ATOM 792 C C . GLU A 1 98 ? -14.611 8.946 9.746 1.00 96.88 98 GLU A C 1
ATOM 794 O O . GLU A 1 98 ? -14.768 7.748 9.945 1.00 96.88 98 GLU A O 1
ATOM 799 N N . GLN A 1 99 ? -14.407 9.442 8.522 1.00 97.50 99 GLN A N 1
ATOM 800 C CA . GLN A 1 99 ? -14.430 8.599 7.327 1.00 97.50 99 GLN A CA 1
ATOM 801 C C . GLN A 1 99 ? -13.306 7.559 7.331 1.00 97.50 99 GLN A C 1
ATOM 803 O O . GLN A 1 99 ? -13.513 6.436 6.889 1.00 97.50 99 GLN A O 1
ATOM 808 N N . ILE A 1 100 ? -12.115 7.910 7.832 1.00 97.44 100 ILE A N 1
ATOM 809 C CA . ILE A 1 100 ? -11.023 6.941 7.981 1.00 97.44 100 ILE A CA 1
ATOM 810 C C . ILE A 1 100 ? -11.437 5.829 8.946 1.00 97.44 100 ILE A C 1
ATOM 812 O O . ILE A 1 100 ? -11.235 4.664 8.629 1.00 97.44 100 ILE A O 1
ATOM 816 N N . LEU A 1 101 ? -12.016 6.162 10.102 1.00 97.31 101 LEU A N 1
ATOM 817 C CA . LEU A 1 101 ? -12.474 5.149 11.057 1.00 97.31 101 LEU A CA 1
ATOM 818 C C . LEU A 1 101 ? -13.575 4.270 10.451 1.00 97.31 101 LEU A C 1
ATOM 820 O O . LEU A 1 101 ? -13.499 3.050 10.563 1.00 97.31 101 LEU A O 1
ATOM 824 N N . ASP A 1 102 ? -14.519 4.876 9.733 1.00 96.00 102 ASP A N 1
ATOM 825 C CA . ASP A 1 102 ? -15.617 4.179 9.059 1.00 96.00 102 ASP A CA 1
ATOM 826 C C . ASP A 1 102 ? -15.150 3.208 7.960 1.00 96.00 102 ASP A C 1
ATOM 828 O O . ASP A 1 102 ? -15.833 2.226 7.682 1.00 96.00 102 ASP A O 1
ATOM 832 N N . LEU A 1 103 ? -13.994 3.454 7.332 1.00 95.62 103 LEU A N 1
ATOM 833 C CA . LEU A 1 103 ? -13.419 2.549 6.330 1.00 95.62 103 LEU A CA 1
ATOM 834 C C . LEU A 1 103 ? -12.838 1.265 6.935 1.00 95.62 103 LEU A C 1
ATOM 836 O O . LEU A 1 103 ? -12.791 0.244 6.249 1.00 95.62 103 LEU A O 1
ATOM 840 N N . PHE A 1 104 ? -12.335 1.326 8.170 1.00 95.44 104 PHE A N 1
ATOM 841 C CA . PHE A 1 104 ? -11.562 0.234 8.774 1.00 95.44 104 PHE A CA 1
ATOM 842 C C . PHE A 1 104 ? -12.281 -0.479 9.918 1.00 95.44 104 PHE A C 1
ATOM 844 O O . PHE A 1 104 ? -11.901 -1.603 10.244 1.00 95.44 104 PHE A O 1
ATOM 851 N N . PHE A 1 105 ? -13.288 0.142 10.532 1.00 94.38 105 PHE A N 1
ATOM 852 C CA . PHE A 1 105 ? -13.938 -0.387 11.724 1.00 94.38 105 PHE A CA 1
ATOM 853 C C . PHE A 1 105 ? -15.455 -0.384 11.587 1.00 94.38 105 PHE A C 1
ATOM 855 O O . PHE A 1 105 ? -16.062 0.566 11.094 1.00 94.38 105 PHE A O 1
ATOM 862 N N . GLU A 1 106 ? -16.083 -1.439 12.095 1.00 90.12 106 GLU A N 1
ATOM 863 C CA . GLU A 1 106 ? -17.529 -1.460 12.249 1.00 90.12 106 GLU A CA 1
ATOM 864 C C . GLU A 1 106 ? -17.948 -0.640 13.474 1.00 90.12 106 GLU A C 1
ATOM 866 O O . GLU A 1 106 ? -17.292 -0.655 14.517 1.00 90.12 106 GLU A O 1
ATOM 871 N N . LYS A 1 107 ? -19.083 0.052 13.366 1.00 89.31 107 LYS A N 1
ATOM 872 C CA . LYS A 1 107 ? -19.642 0.837 14.468 1.00 89.31 107 LYS A CA 1
ATOM 873 C C . LYS A 1 107 ? -20.548 -0.023 15.351 1.00 89.31 107 LYS A C 1
ATOM 875 O O . LYS A 1 107 ? -21.161 -0.998 14.906 1.00 89.31 107 LYS A O 1
ATOM 880 N N . VAL A 1 108 ? -20.622 0.351 16.622 1.00 88.12 108 VAL A N 1
ATOM 881 C CA . VAL A 1 108 ? -21.599 -0.160 17.588 1.00 88.12 108 VAL A CA 1
ATOM 882 C C . VAL A 1 108 ? -22.548 0.988 17.901 1.00 88.12 108 VAL A C 1
ATOM 884 O O . VAL A 1 108 ? -22.096 2.066 18.291 1.00 88.12 108 VAL A O 1
ATOM 887 N N . ILE A 1 109 ? -23.846 0.776 17.693 1.00 88.12 109 ILE A N 1
ATOM 888 C CA . ILE A 1 109 ? -24.864 1.797 17.936 1.00 88.12 109 ILE A CA 1
ATOM 889 C C . ILE A 1 109 ? -25.328 1.684 19.387 1.00 88.12 109 ILE A C 1
ATOM 891 O O . ILE A 1 109 ? -25.688 0.604 19.860 1.00 88.12 109 ILE A O 1
ATOM 895 N N . PHE A 1 110 ? -25.316 2.823 20.075 1.00 90.31 110 PHE A N 1
ATOM 896 C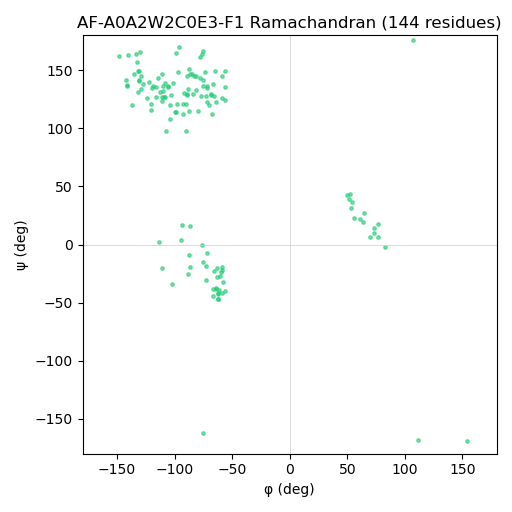 CA . PHE A 1 110 ? -25.866 2.970 21.414 1.00 90.31 110 PHE A CA 1
ATOM 897 C C . PHE A 1 110 ? -27.084 3.891 21.364 1.00 90.31 110 PHE A C 1
ATOM 899 O O . PHE A 1 110 ? -27.014 4.992 20.819 1.00 90.31 110 PHE A O 1
ATOM 906 N N . GLU A 1 111 ? -28.181 3.456 21.973 1.00 91.88 111 GLU A N 1
ATOM 907 C CA . GLU A 1 111 ? -29.370 4.265 22.214 1.00 91.88 111 GLU A CA 1
ATOM 908 C C . GLU A 1 111 ? -29.446 4.655 23.690 1.00 91.88 111 GLU A C 1
ATOM 910 O O . GLU A 1 111 ? -29.229 3.835 24.583 1.00 91.88 111 GLU A O 1
ATOM 915 N N . ILE A 1 112 ? -29.785 5.914 23.960 1.00 93.19 112 ILE A N 1
ATOM 916 C CA . ILE A 1 112 ? -30.033 6.394 25.320 1.00 93.19 112 ILE A CA 1
ATOM 917 C C . ILE A 1 112 ? -31.548 6.407 25.540 1.00 93.19 112 ILE A C 1
ATOM 919 O O . ILE A 1 112 ? -32.256 7.185 24.901 1.00 93.19 112 ILE A O 1
ATOM 923 N N . ARG A 1 113 ? -32.049 5.566 26.451 1.00 91.25 113 ARG A N 1
ATOM 924 C CA . ARG A 1 113 ? -33.466 5.522 26.863 1.00 91.25 113 ARG A CA 1
ATOM 925 C C . ARG A 1 113 ? -33.569 5.519 28.380 1.00 91.25 113 ARG A C 1
ATOM 927 O O . ARG A 1 113 ? -32.876 4.746 29.029 1.00 91.25 113 ARG A O 1
ATOM 934 N N . ASP A 1 114 ? -34.412 6.380 28.948 1.00 89.31 114 ASP A N 1
ATOM 935 C CA . ASP A 1 114 ? -34.670 6.452 30.398 1.00 89.31 114 ASP A CA 1
ATOM 936 C C . ASP A 1 114 ? -33.394 6.510 31.260 1.00 89.31 114 ASP A C 1
ATOM 938 O O . ASP A 1 114 ? -33.269 5.825 32.275 1.00 89.31 114 ASP A O 1
ATOM 942 N N . ASN A 1 115 ? -32.412 7.312 30.829 1.00 90.38 115 ASN A N 1
ATOM 943 C CA . ASN A 1 115 ? -31.095 7.432 31.469 1.00 90.38 115 ASN A CA 1
ATOM 944 C C . ASN A 1 115 ? -30.283 6.115 31.514 1.00 90.38 115 ASN A C 1
ATOM 946 O O . ASN A 1 115 ? -29.378 5.960 32.333 1.00 90.38 115 ASN A O 1
ATOM 950 N N . LYS A 1 116 ? -30.600 5.163 30.629 1.00 89.19 116 LYS A N 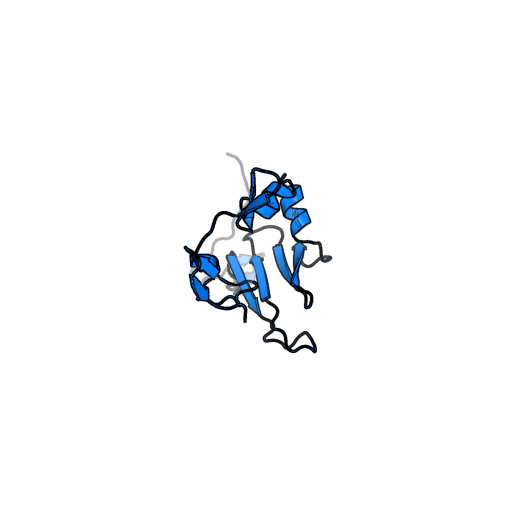1
ATOM 951 C CA . LYS A 1 116 ? -29.865 3.915 30.404 1.00 89.19 116 LYS A CA 1
ATOM 952 C C . LYS A 1 116 ? -29.270 3.908 28.999 1.00 89.19 116 LYS A C 1
ATOM 954 O O . LYS A 1 116 ? -29.891 4.380 28.049 1.00 89.19 116 LYS A O 1
ATOM 959 N N . LEU A 1 117 ? -28.073 3.341 28.879 1.00 89.50 117 LEU A N 1
ATOM 960 C CA . LEU A 1 117 ? -27.431 3.043 27.601 1.00 89.50 117 LEU A CA 1
ATOM 961 C C . LEU A 1 117 ? -27.842 1.638 27.165 1.00 89.50 117 LEU A C 1
ATOM 963 O O . LEU A 1 117 ? -27.610 0.670 27.887 1.00 89.50 117 LEU A O 1
ATOM 967 N N . GLN A 1 118 ? -28.457 1.536 25.996 1.00 89.00 118 GLN A N 1
ATOM 968 C CA . GLN A 1 118 ? -28.798 0.279 25.346 1.00 89.00 118 GLN A CA 1
ATOM 969 C C . GLN A 1 118 ? -27.903 0.114 24.121 1.00 89.00 118 GLN A C 1
ATOM 971 O O . GLN A 1 118 ? -27.731 1.052 23.349 1.00 89.00 118 GLN A O 1
ATOM 976 N N . MET A 1 119 ? -27.309 -1.063 23.961 1.00 86.81 119 MET A N 1
ATOM 977 C CA . MET A 1 119 ? -26.464 -1.408 22.820 1.00 86.81 119 MET A CA 1
ATOM 978 C C . MET A 1 119 ? -27.211 -2.404 21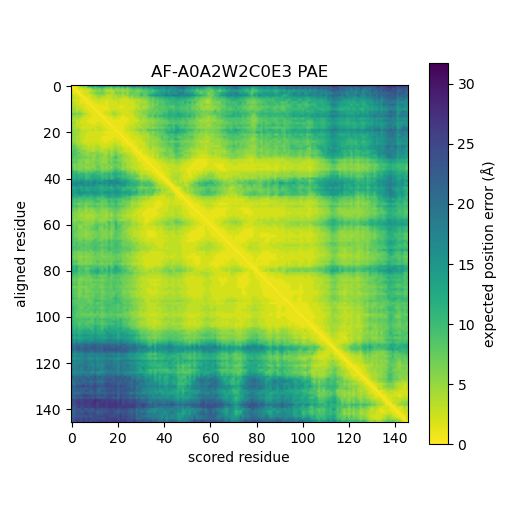.944 1.00 86.81 119 MET A C 1
ATOM 980 O O . MET A 1 119 ? -27.825 -3.337 22.466 1.00 86.81 119 MET A O 1
ATOM 984 N N . GLU A 1 120 ? -27.135 -2.243 20.627 1.00 83.81 120 GLU A N 1
ATOM 985 C CA . GLU A 1 120 ? -27.628 -3.273 19.716 1.00 83.81 120 GLU A CA 1
ATOM 986 C C . GLU A 1 120 ? -26.803 -4.560 19.876 1.00 83.81 120 GLU A C 1
ATOM 988 O O . GLU A 1 120 ? -25.575 -4.562 19.741 1.00 83.81 120 GLU A O 1
ATOM 993 N N . LEU A 1 121 ? -27.479 -5.665 20.195 1.00 82.12 121 LEU A N 1
ATOM 994 C CA . LEU A 1 121 ? -26.837 -6.964 20.345 1.00 82.12 121 LEU A CA 1
ATOM 995 C C . LEU A 1 121 ? -26.590 -7.576 18.964 1.00 82.12 121 LEU A C 1
ATOM 997 O O . LEU A 1 121 ? -27.536 -7.952 18.278 1.00 82.12 121 LEU A O 1
ATOM 1001 N N . VAL A 1 122 ? -25.316 -7.743 18.605 1.00 85.00 122 VAL A N 1
ATOM 1002 C CA . VAL A 1 122 ? -24.879 -8.494 17.417 1.00 85.00 122 VAL A CA 1
ATOM 1003 C C . VAL A 1 122 ? -24.256 -9.817 17.889 1.00 85.00 122 VAL A C 1
ATOM 1005 O O . VAL A 1 122 ? -23.087 -9.818 18.288 1.00 85.00 122 VAL A O 1
ATOM 1008 N N . PRO A 1 123 ? -25.000 -10.944 17.893 1.00 81.69 123 PRO A N 1
ATOM 1009 C CA . PRO A 1 123 ? -24.535 -12.211 18.470 1.00 81.69 123 PRO A CA 1
ATOM 1010 C C . PRO A 1 123 ? -23.234 -12.737 17.853 1.00 81.69 123 PRO A C 1
ATOM 1012 O O . PRO A 1 123 ? -22.422 -13.355 18.539 1.00 81.69 123 PRO A O 1
ATOM 1015 N N . GLU A 1 124 ? -23.006 -12.474 16.566 1.00 84.88 124 GLU A N 1
ATOM 1016 C CA . GLU A 1 124 ? -21.796 -12.848 15.826 1.00 84.88 124 GLU A CA 1
ATOM 1017 C C . GLU A 1 124 ? -20.528 -12.302 16.478 1.00 84.88 124 GLU A C 1
ATOM 1019 O O . GLU A 1 124 ? -19.533 -13.019 16.550 1.00 84.88 124 GLU A O 1
ATOM 1024 N N . ARG A 1 125 ? -20.577 -11.064 16.986 1.00 82.50 125 ARG A N 1
ATOM 1025 C CA . ARG A 1 125 ? -19.422 -10.387 17.592 1.00 82.50 125 ARG A CA 1
ATOM 1026 C C . ARG A 1 125 ? -19.052 -10.945 18.964 1.00 82.50 125 ARG A C 1
ATOM 1028 O O . ARG A 1 125 ? -17.940 -10.725 19.415 1.00 82.50 125 ARG A O 1
ATOM 1035 N N . LEU A 1 126 ? -19.968 -11.657 19.620 1.00 79.62 126 LEU A N 1
ATOM 1036 C CA . LEU A 1 126 ? -19.723 -12.273 20.925 1.00 79.62 126 LEU A CA 1
ATOM 1037 C C . LEU A 1 126 ? -19.117 -13.678 20.812 1.00 79.62 126 LEU A C 1
ATOM 1039 O O . LEU A 1 126 ? -18.718 -14.263 21.817 1.00 79.62 126 LEU A O 1
ATOM 1043 N N . ARG A 1 127 ? -19.052 -14.260 19.606 1.00 82.00 127 ARG A N 1
ATOM 1044 C CA . ARG A 1 127 ? -18.491 -15.604 19.433 1.00 82.00 127 ARG A CA 1
ATOM 1045 C C . ARG A 1 127 ? -16.982 -15.584 19.652 1.00 82.00 127 ARG A C 1
ATOM 1047 O O . ARG A 1 127 ? -16.254 -14.953 18.898 1.00 82.00 127 ARG A O 1
ATOM 1054 N N . GLY A 1 128 ? -16.522 -16.358 20.632 1.00 81.94 128 GLY A N 1
ATOM 1055 C CA . GLY A 1 128 ? -15.098 -16.488 20.954 1.00 81.94 128 GLY A CA 1
ATOM 1056 C C . GLY A 1 128 ? -14.552 -15.370 21.843 1.00 81.94 128 GLY A C 1
ATOM 1057 O O . GLY A 1 128 ? -13.389 -15.443 22.227 1.00 81.94 128 GLY A O 1
ATOM 1058 N N . GLU A 1 129 ? -15.383 -14.387 22.197 1.00 82.19 129 GLU A N 1
ATOM 1059 C CA . GLU A 1 129 ? -15.061 -13.364 23.188 1.00 82.19 129 GLU A CA 1
ATOM 1060 C C . GLU A 1 129 ? -15.410 -13.851 24.594 1.00 82.19 129 GLU A C 1
ATOM 1062 O O . GLU A 1 129 ? -16.386 -14.575 24.812 1.00 82.19 129 GLU A O 1
ATOM 1067 N N . THR A 1 130 ? -14.616 -13.415 25.564 1.00 82.94 130 THR A N 1
ATOM 1068 C CA . THR A 1 130 ? -14.897 -13.632 26.980 1.00 82.94 130 THR A CA 1
ATOM 1069 C C . THR A 1 130 ? -16.052 -12.731 27.418 1.00 82.94 130 THR A C 1
ATOM 1071 O O . THR A 1 130 ? -16.016 -11.514 27.212 1.00 82.94 130 THR A O 1
ATOM 1074 N N . ALA A 1 131 ? -17.084 -13.305 28.044 1.00 81.94 131 ALA A N 1
ATOM 1075 C CA . ALA A 1 131 ? -18.241 -12.536 28.491 1.00 81.94 131 ALA A CA 1
ATOM 1076 C C . ALA A 1 131 ? -17.834 -11.580 29.627 1.00 81.94 131 ALA A C 1
ATOM 1078 O O . ALA A 1 131 ? -17.491 -12.000 30.731 1.00 81.94 131 ALA A O 1
ATOM 1079 N N . SER A 1 132 ? -17.871 -10.270 29.365 1.00 81.81 132 SER A N 1
ATOM 1080 C CA . SER A 1 132 ? -17.516 -9.240 30.360 1.00 81.81 132 SER A CA 1
ATOM 1081 C C . SER A 1 132 ? -18.602 -9.013 31.425 1.00 81.81 132 SER A C 1
ATOM 1083 O O . SER A 1 132 ? -18.325 -8.428 32.478 1.00 81.81 132 SER A O 1
ATOM 1085 N N . PHE A 1 133 ? -19.814 -9.506 31.173 1.00 83.75 133 PHE A N 1
ATOM 1086 C CA . PHE A 1 133 ? -20.995 -9.454 32.032 1.00 83.75 133 PHE A CA 1
ATOM 1087 C C . PHE A 1 133 ? -21.867 -10.697 31.805 1.00 83.75 133 PHE A C 1
ATOM 1089 O O . PHE A 1 133 ? -21.731 -11.367 30.780 1.00 83.75 133 PHE A O 1
ATOM 1096 N N . ASP A 1 134 ? -22.765 -10.982 32.749 1.00 84.75 134 ASP A N 1
ATOM 1097 C CA . ASP A 1 134 ? -23.703 -12.099 32.636 1.00 84.75 134 ASP A CA 1
ATOM 1098 C C . ASP A 1 134 ? -24.678 -11.861 31.477 1.00 84.75 134 ASP A C 1
ATOM 1100 O O . ASP A 1 134 ? -25.330 -10.817 31.388 1.00 84.75 134 ASP A O 1
ATOM 1104 N N . ILE A 1 135 ? -24.796 -12.840 30.583 1.00 84.00 135 ILE A N 1
ATOM 1105 C CA . ILE A 1 135 ? -25.783 -12.818 29.506 1.00 84.00 135 ILE A CA 1
ATOM 1106 C C . ILE A 1 135 ? -27.046 -13.481 30.040 1.00 84.00 135 ILE A C 1
ATOM 1108 O O . ILE A 1 135 ? -27.169 -14.709 30.057 1.00 84.00 135 ILE A O 1
ATOM 1112 N N . GLU A 1 136 ? -27.989 -12.660 30.488 1.00 86.12 136 GLU A N 1
ATOM 1113 C CA . GLU A 1 136 ? -29.281 -13.100 31.006 1.00 86.12 136 GLU A CA 1
ATOM 1114 C C . GLU A 1 136 ? -30.446 -12.725 30.084 1.00 86.12 136 GLU A C 1
ATOM 1116 O O . GLU A 1 136 ? -30.452 -11.683 29.430 1.00 86.12 136 GLU A O 1
ATOM 1121 N N . ALA A 1 137 ? -31.471 -13.579 30.047 1.00 85.06 137 ALA A N 1
ATOM 1122 C CA . ALA A 1 137 ? -32.762 -13.248 29.454 1.00 85.06 137 ALA A CA 1
ATOM 1123 C C . ALA A 1 137 ? -33.894 -13.846 30.296 1.00 85.06 137 ALA A C 1
ATOM 1125 O O . ALA A 1 137 ? -33.830 -15.000 30.721 1.00 85.06 137 ALA A O 1
ATOM 1126 N N . ASN A 1 138 ? -34.952 -13.062 30.532 1.00 85.12 138 ASN A N 1
ATOM 1127 C CA . ASN A 1 138 ? -36.115 -13.455 31.342 1.00 85.12 138 ASN A CA 1
ATOM 1128 C C . ASN A 1 138 ? -35.752 -13.947 32.761 1.00 85.12 138 ASN A C 1
ATOM 1130 O O . ASN A 1 138 ? -36.359 -14.889 33.265 1.00 85.12 138 ASN A O 1
ATOM 1134 N N . GLY A 1 139 ? -34.741 -13.339 33.393 1.00 85.38 139 GLY A N 1
ATOM 1135 C CA . GLY A 1 139 ? -34.284 -13.708 34.740 1.00 85.38 139 GLY A CA 1
ATOM 1136 C C . GLY A 1 139 ? -33.504 -15.026 34.817 1.00 85.38 139 GLY A C 1
ATOM 1137 O O . GLY A 1 139 ? -33.244 -15.515 35.913 1.00 85.38 139 GLY A O 1
ATOM 1138 N N . LYS A 1 140 ? -33.138 -15.615 33.670 1.00 89.94 140 LYS A N 1
ATOM 1139 C CA . LYS A 1 140 ? -32.255 -16.780 33.583 1.00 89.94 140 LYS A CA 1
ATOM 1140 C C . LYS A 1 140 ? -30.924 -16.373 32.954 1.00 89.94 140 LYS A C 1
ATOM 1142 O O . LYS A 1 140 ? -30.911 -15.831 31.849 1.00 89.94 140 LYS A O 1
ATOM 1147 N N . VAL A 1 141 ? -29.824 -16.690 33.631 1.00 87.75 141 VAL A N 1
ATOM 1148 C CA . VAL A 1 141 ? -28.460 -16.532 33.107 1.00 87.75 141 VAL A CA 1
ATOM 1149 C C . VAL A 1 141 ? -28.163 -17.670 32.124 1.00 87.75 141 VAL A C 1
ATOM 1151 O O . VAL A 1 141 ? -28.379 -18.841 32.439 1.00 87.75 141 VAL A O 1
ATOM 1154 N N . TYR A 1 142 ? -27.717 -17.326 30.916 1.00 84.88 142 TYR A N 1
ATOM 1155 C CA . TYR A 1 142 ? -27.333 -18.274 29.861 1.00 84.88 142 TYR A CA 1
ATOM 1156 C C . TYR A 1 142 ? -25.820 -18.420 29.739 1.00 84.88 142 TYR A C 1
ATOM 1158 O O . TYR A 1 142 ? -25.339 -19.507 29.426 1.00 84.88 142 TYR A O 1
ATOM 1166 N N . VAL A 1 143 ? -25.086 -17.335 29.980 1.00 84.75 143 VAL A N 1
ATOM 1167 C CA . VAL A 1 143 ? -23.624 -17.317 30.012 1.00 84.75 143 VAL A CA 1
ATOM 1168 C C . VAL A 1 143 ? -23.219 -16.479 31.212 1.00 84.75 143 VAL A C 1
ATOM 1170 O O . VAL A 1 143 ? -23.612 -15.317 31.308 1.00 84.75 143 VAL A O 1
ATOM 1173 N N . GLU A 1 144 ? -22.486 -17.081 32.138 1.00 84.56 144 GLU A N 1
ATOM 1174 C CA . GLU A 1 144 ? -21.890 -16.358 33.258 1.00 84.56 144 GLU A CA 1
ATOM 1175 C C . GLU A 1 144 ? -20.707 -15.528 32.757 1.00 84.56 144 GLU A C 1
ATOM 1177 O O . GLU A 1 144 ? -20.010 -15.912 31.816 1.00 84.56 144 GLU A O 1
ATOM 1182 N N . LYS A 1 145 ? -20.470 -14.388 33.399 1.00 88.06 145 LYS A N 1
ATOM 1183 C CA . LYS A 1 145 ? -19.250 -13.611 33.226 1.00 88.06 145 LYS A CA 1
ATOM 1184 C C . LYS A 1 145 ? -18.034 -14.495 33.525 1.00 88.06 145 LYS A C 1
ATOM 1186 O O . LYS A 1 145 ? -17.909 -15.003 34.640 1.00 88.06 145 LYS A O 1
ATOM 1191 N N . GLY A 1 146 ? -17.097 -14.609 32.587 1.00 74.38 146 GLY A N 1
ATOM 1192 C CA . GLY A 1 146 ? -15.919 -15.460 32.772 1.00 74.38 146 GLY A CA 1
ATOM 1193 C C . GLY A 1 146 ? -15.131 -15.700 31.511 1.00 74.38 146 GLY A C 1
ATOM 1194 O O . GLY A 1 146 ? -15.740 -16.138 30.510 1.00 74.38 146 GLY A O 1
#

Nearest PDB structures (foldseek):
  8ph9-assembly1_I  TM=9.262E-01  e=4.145E-18  Escherichia coli
  7xug-assembly1_I  TM=9.288E-01  e=1.652E-17  Escherichia coli K-12
  7py0-assembly1_C  TM=9.178E-01  e=7.206E-18  Escherichia coli
  5uaj-assembly2_I  TM=9.325E-01  e=2.872E-17  Escherichia coli K-12
  7egs-assembly1_A  TM=9.446E-01  e=1.046E-15  Escherichia coli K-12

Mean predicted aligned error: 8.26 Å

Radius of gyration: 29.03 Å; Cα contacts (8 Å, |Δi|>4): 173; chains: 1; bounding box: 66×34×78 Å

Sequence (146 aa):
EVYMGEIPLMTDNGTFVINGTERVIVSQLHRSPGVFFDSDKGKTHSSGKVLYNARIIPYRGSWLDFEFDPKDNLFVRIDRRRKLPATIILRALNYTTEQILDLFFEKVIFEIRDNKLQMELVPERLRGETASFDIEANGKVYVEKG

InterPro domains:
  IPR007642 RNA polymerase Rpb2, domain 2 [PF04561] (31-113)
  IPR037034 RNA polymerase Rpb2, domain 2 superfamily [G3DSA:3.90.1110.10] (35-108)